Protein AF-A0A5B7BQI5-F1 (afdb_monomer_lite)

Foldseek 3Di:
DVVVVVVVVVVVVVVVVVVVVVVVVVVPPPPPPDDDDPDDPDPDDVPPLADDPDQFPAPVSQCVQCVNVDPVQFLDQDQQATWGWGQGPVRAIKIKGWGDPDPDDPVNVVVLVVCCVPLVPDDDPPDWHFPHWDDDPSITITITHDDPVGDPVVVD

InterPro domains:
  IPR000719 Protein kinase domain [PF00069] (74-155)
  IPR000719 Protein kinase domain [PS50011] (69-156)
  IPR011009 Protein kinase-like domain superfamily [SSF56112] (43-156)
  IPR051420 Ser/Thr Protein Kinases with Diverse Regulatory Roles [PTHR48005] (13-156)

Sequence (156 aa):
LGKTITIISAVVGGVSLVLIITIIYFMRQPVDIVAPLPDEPFPSPVSDIYFSPREGFTFHNLVAATDNFDDSFVIGKGACGTVYRAVIPTGHTVAVKKLASHGEGNNIDDSFHAEISTLGQIRHRNIVKLYGFCYHQGSNLLLYEYMGRGSLGQLL

Secondary structure (DSSP, 8-state):
-HHHHHHHHHHHHHHHHHHHHHHHHHHHS----S---------SSGGGSS----TT-SHHHHHHHTTTT-GGGEEEEETTEEEEEEE-TTS-EEEEEE----SS-THHHHHHHHHHHHHTT---TTS--EEEEEEETTEEEEEEE--TT--HHHH-

Organism: Davidia involucrata (NCBI:txid16924)

Radius of gyration: 22.74 Å; chains: 1; bounding box: 40×38×74 Å

Structure (mmCIF, N/CA/C/O backbone):
data_AF-A0A5B7BQI5-F1
#
_entry.id   AF-A0A5B7BQI5-F1
#
loop_
_atom_site.group_PDB
_atom_site.id
_atom_site.type_symbol
_atom_site.label_atom_id
_atom_site.label_alt_id
_atom_site.label_comp_id
_atom_site.label_asym_id
_atom_site.label_entity_id
_atom_site.label_seq_id
_atom_site.pdbx_PDB_ins_code
_atom_site.Cartn_x
_atom_site.Cartn_y
_atom_site.Cartn_z
_atom_site.occupancy
_atom_site.B_iso_or_equiv
_atom_site.auth_seq_id
_atom_site.auth_comp_id
_atom_site.auth_asym_id
_atom_site.auth_atom_id
_atom_site.pdbx_PDB_model_num
ATOM 1 N N . LEU A 1 1 ? 19.843 -6.434 -57.995 1.00 64.19 1 LEU A N 1
ATOM 2 C CA . LEU A 1 1 ? 18.792 -6.784 -57.013 1.00 64.19 1 LEU A CA 1
ATOM 3 C C . LEU A 1 1 ? 19.357 -7.210 -55.653 1.00 64.19 1 LEU A C 1
ATOM 5 O O . LEU A 1 1 ? 18.960 -6.633 -54.656 1.00 64.19 1 LEU A O 1
ATOM 9 N N . GLY A 1 2 ? 20.321 -8.140 -55.582 1.00 75.12 2 GLY A N 1
ATOM 10 C CA . GLY A 1 2 ? 20.916 -8.551 -54.293 1.00 75.12 2 GLY A CA 1
ATOM 11 C C . GLY A 1 2 ? 21.573 -7.406 -53.506 1.00 75.12 2 GLY A C 1
ATOM 12 O O . GLY A 1 2 ? 21.271 -7.210 -52.337 1.00 75.12 2 GLY A O 1
ATOM 13 N N . LYS A 1 3 ? 22.377 -6.565 -54.174 1.00 77.62 3 LYS A N 1
ATOM 14 C CA . LYS A 1 3 ? 23.071 -5.423 -53.541 1.00 77.62 3 LYS A CA 1
ATOM 15 C C . LYS A 1 3 ? 22.121 -4.389 -52.920 1.00 77.62 3 LYS A C 1
ATOM 17 O O . LYS A 1 3 ? 22.437 -3.831 -51.881 1.00 77.62 3 LYS A O 1
ATOM 22 N N . THR A 1 4 ? 20.960 -4.139 -53.528 1.00 78.06 4 THR A N 1
ATOM 23 C CA . THR A 1 4 ? 19.979 -3.169 -53.012 1.00 78.06 4 THR A CA 1
ATOM 24 C C . THR A 1 4 ? 19.246 -3.700 -51.783 1.00 78.06 4 THR A C 1
ATOM 26 O O . THR A 1 4 ? 19.014 -2.944 -50.849 1.00 78.06 4 THR A O 1
ATOM 29 N N . ILE A 1 5 ? 18.949 -5.004 -51.739 1.00 81.06 5 ILE A N 1
ATOM 30 C CA . ILE A 1 5 ? 18.291 -5.643 -50.588 1.00 81.06 5 ILE A CA 1
ATOM 31 C C . ILE A 1 5 ? 19.207 -5.608 -49.357 1.00 81.06 5 ILE A C 1
ATOM 33 O O . ILE A 1 5 ? 18.751 -5.242 -48.277 1.00 81.06 5 ILE A O 1
ATOM 37 N N . THR A 1 6 ? 20.504 -5.893 -49.525 1.00 78.88 6 THR A N 1
ATOM 38 C CA . THR A 1 6 ? 21.487 -5.839 -48.428 1.00 78.88 6 THR A CA 1
ATOM 39 C C . THR A 1 6 ? 21.648 -4.430 -47.849 1.00 78.88 6 THR A C 1
ATOM 41 O O . THR A 1 6 ? 21.782 -4.272 -46.637 1.00 78.88 6 THR A O 1
ATOM 44 N N . ILE A 1 7 ? 21.600 -3.394 -48.695 1.00 82.25 7 ILE A N 1
ATOM 45 C CA . ILE A 1 7 ? 21.681 -1.998 -48.239 1.00 82.25 7 ILE A CA 1
ATOM 46 C C . ILE A 1 7 ? 20.431 -1.634 -47.429 1.00 82.25 7 ILE A C 1
ATOM 48 O O . ILE A 1 7 ? 20.548 -1.071 -46.345 1.00 82.25 7 ILE A O 1
ATOM 52 N N . ILE A 1 8 ? 19.239 -2.007 -47.903 1.00 84.50 8 ILE A N 1
ATOM 53 C CA . ILE A 1 8 ? 17.981 -1.696 -47.209 1.00 84.50 8 ILE A CA 1
ATOM 54 C C . ILE A 1 8 ? 17.909 -2.417 -45.854 1.00 84.50 8 ILE A C 1
ATOM 56 O O . ILE A 1 8 ? 17.572 -1.785 -44.854 1.00 84.50 8 ILE A O 1
ATOM 60 N N . SER A 1 9 ? 18.280 -3.701 -45.779 1.00 81.50 9 SER A N 1
ATOM 61 C CA . SER A 1 9 ? 18.253 -4.448 -44.511 1.00 81.50 9 SER A CA 1
ATOM 62 C C . SER A 1 9 ? 19.234 -3.888 -43.479 1.00 81.50 9 SER A C 1
ATOM 64 O O . SER A 1 9 ? 18.903 -3.818 -42.296 1.00 81.50 9 SER A O 1
ATOM 66 N N . ALA A 1 10 ? 20.420 -3.453 -43.918 1.00 84.25 10 ALA A N 1
ATOM 67 C CA . ALA A 1 10 ? 21.410 -2.838 -43.038 1.00 84.25 10 ALA A CA 1
ATOM 68 C C . ALA A 1 10 ? 20.919 -1.490 -42.482 1.00 84.25 10 ALA A C 1
ATOM 70 O O . ALA A 1 10 ? 21.075 -1.222 -41.291 1.00 84.25 10 ALA A O 1
ATOM 71 N N . VAL A 1 11 ? 20.266 -0.670 -43.314 1.00 90.12 11 VAL A N 1
ATOM 72 C CA . VAL A 1 11 ? 19.718 0.631 -42.898 1.00 90.12 11 VAL A CA 1
ATOM 73 C C . VAL A 1 11 ? 18.547 0.457 -41.928 1.00 90.12 11 VAL A C 1
ATOM 75 O O . VAL A 1 11 ? 18.534 1.087 -40.874 1.00 90.12 11 VAL A O 1
ATOM 78 N N . VAL A 1 12 ? 17.592 -0.431 -42.228 1.00 91.50 12 VAL A N 1
ATOM 79 C CA . VAL A 1 12 ? 16.424 -0.674 -41.358 1.00 91.50 12 VAL A CA 1
ATOM 80 C C . VAL A 1 12 ? 16.844 -1.257 -40.006 1.00 91.50 12 VAL A C 1
ATOM 82 O O . VAL A 1 12 ? 16.342 -0.827 -38.963 1.00 91.50 12 VAL A O 1
ATOM 85 N N . GLY A 1 13 ? 17.799 -2.193 -40.014 1.00 85.31 13 GLY A N 1
ATOM 86 C CA . GLY A 1 13 ? 18.368 -2.758 -38.792 1.00 85.31 13 GLY A CA 1
ATOM 87 C C . GLY A 1 13 ? 19.064 -1.694 -37.945 1.00 85.31 13 GLY A C 1
ATOM 88 O O . GLY A 1 13 ? 18.799 -1.598 -36.749 1.00 85.31 13 GLY A O 1
ATOM 89 N N . GLY A 1 14 ? 19.880 -0.842 -38.573 1.00 88.38 14 GLY A N 1
ATOM 90 C CA . GLY A 1 14 ? 20.564 0.261 -37.898 1.00 88.38 14 GLY A CA 1
ATOM 91 C C . GLY A 1 14 ? 19.600 1.262 -37.260 1.00 88.38 14 GLY A C 1
ATOM 92 O O . GLY A 1 14 ? 19.744 1.574 -36.082 1.00 88.38 14 GLY A O 1
ATOM 93 N N . VAL A 1 15 ? 18.578 1.714 -37.994 1.00 93.00 15 VAL A N 1
ATOM 94 C CA . VAL A 1 15 ? 17.575 2.662 -37.471 1.00 93.00 15 VAL A CA 1
ATOM 95 C C . VAL A 1 15 ? 16.809 2.065 -36.286 1.00 93.00 15 VAL A C 1
ATOM 97 O O . VAL A 1 15 ? 16.633 2.737 -35.272 1.00 93.00 15 VAL A O 1
ATOM 100 N N . SER A 1 16 ? 16.410 0.794 -36.372 1.00 92.06 16 SER A N 1
ATOM 101 C CA . SER A 1 16 ? 15.709 0.108 -35.276 1.00 92.06 16 SER A CA 1
ATOM 102 C C . SER A 1 16 ? 16.587 -0.011 -34.030 1.00 92.06 16 SER A C 1
ATOM 104 O O . SER A 1 16 ? 16.126 0.229 -32.917 1.00 92.06 16 SER A O 1
ATOM 106 N N . LEU A 1 17 ? 17.869 -0.334 -34.210 1.00 91.81 17 LEU A N 1
ATOM 107 C CA . LEU A 1 17 ? 18.819 -0.500 -33.113 1.00 91.81 17 LEU A CA 1
ATOM 108 C C . LEU A 1 17 ? 19.135 0.846 -32.443 1.00 91.81 17 LEU A C 1
ATOM 110 O O . LEU A 1 17 ? 19.172 0.916 -31.217 1.00 91.81 17 LEU A O 1
ATOM 114 N N . VAL A 1 18 ? 19.258 1.927 -33.220 1.00 93.69 18 VAL A N 1
ATOM 115 C CA . VAL A 1 18 ? 19.403 3.291 -32.687 1.00 93.69 18 VAL A CA 1
ATOM 116 C C . VAL A 1 18 ? 18.163 3.699 -31.897 1.00 93.69 18 VAL A C 1
ATOM 118 O O . VAL A 1 18 ? 18.312 4.143 -30.766 1.00 93.69 18 VAL A O 1
ATOM 121 N N . LEU A 1 19 ? 16.952 3.482 -32.422 1.00 91.94 19 LEU A N 1
ATOM 122 C CA . LEU A 1 19 ? 15.712 3.789 -31.698 1.00 91.94 19 LEU A CA 1
ATOM 123 C C . LEU A 1 19 ? 15.607 3.012 -30.381 1.00 91.94 19 LEU A C 1
ATOM 125 O O . LEU A 1 19 ? 15.263 3.598 -29.358 1.00 91.94 19 LEU A O 1
ATOM 129 N N . ILE A 1 20 ? 15.948 1.720 -30.380 1.00 91.81 20 ILE A N 1
ATOM 130 C CA . ILE A 1 20 ? 15.959 0.897 -29.163 1.00 91.81 20 ILE A CA 1
ATOM 131 C C . ILE A 1 20 ? 16.994 1.425 -28.163 1.00 91.81 20 ILE A C 1
ATOM 133 O O . ILE A 1 20 ? 16.668 1.567 -26.988 1.00 91.81 20 ILE A O 1
ATOM 137 N N . ILE A 1 21 ? 18.211 1.767 -28.605 1.00 92.69 21 ILE A N 1
ATOM 138 C CA . ILE A 1 21 ? 19.237 2.363 -27.733 1.00 92.69 21 ILE A CA 1
ATOM 139 C C . ILE A 1 21 ? 18.760 3.706 -27.178 1.00 92.69 21 ILE A C 1
ATOM 141 O O . ILE A 1 21 ? 18.925 3.946 -25.988 1.00 92.69 21 ILE A O 1
ATOM 145 N N . THR A 1 22 ? 18.144 4.563 -27.994 1.00 90.88 22 THR A N 1
ATOM 146 C CA . THR A 1 22 ? 17.599 5.851 -27.551 1.00 90.88 22 THR A CA 1
ATOM 147 C C . THR A 1 22 ? 16.483 5.655 -26.529 1.00 90.88 22 THR A C 1
ATOM 149 O O . THR A 1 22 ? 16.501 6.317 -25.499 1.00 90.88 22 THR A O 1
ATOM 152 N N . ILE A 1 23 ? 15.560 4.715 -26.746 1.00 88.25 23 ILE A N 1
ATOM 153 C CA . ILE A 1 23 ? 14.494 4.398 -25.785 1.00 88.25 23 ILE A CA 1
ATOM 154 C C . ILE A 1 23 ? 15.087 3.840 -24.489 1.00 88.25 23 ILE A C 1
ATOM 156 O O . ILE A 1 23 ? 14.730 4.314 -23.419 1.00 88.25 23 ILE A O 1
ATOM 160 N N . ILE A 1 24 ? 16.026 2.891 -24.557 1.00 88.19 24 ILE A N 1
ATOM 161 C CA . ILE A 1 24 ? 16.706 2.356 -23.367 1.00 88.19 24 ILE A CA 1
ATOM 162 C C . ILE A 1 24 ? 17.463 3.467 -22.641 1.00 88.19 24 ILE A C 1
ATOM 164 O O . ILE A 1 24 ? 17.440 3.506 -21.418 1.00 88.19 24 ILE A O 1
ATOM 168 N N . TYR A 1 25 ? 18.108 4.377 -23.368 1.00 89.81 25 TYR A N 1
ATOM 169 C CA . TYR A 1 25 ? 18.793 5.526 -22.793 1.00 89.81 25 TYR A CA 1
ATOM 170 C C . TYR A 1 25 ? 17.811 6.473 -22.097 1.00 89.81 25 TYR A C 1
ATOM 172 O O . TYR A 1 25 ? 18.047 6.804 -20.948 1.00 89.81 25 TYR A O 1
ATOM 180 N N . PHE A 1 26 ? 16.679 6.822 -22.716 1.00 79.44 26 PHE A N 1
ATOM 181 C CA . PHE A 1 26 ? 15.626 7.640 -22.094 1.00 79.44 26 PHE A CA 1
ATOM 182 C C . PHE A 1 26 ? 14.931 6.942 -20.920 1.00 79.44 26 PHE A C 1
ATOM 184 O O . PHE A 1 26 ? 14.528 7.600 -19.972 1.00 79.44 26 PHE A O 1
ATOM 191 N N . MET A 1 27 ? 14.793 5.616 -20.962 1.00 74.19 27 MET A N 1
ATOM 192 C CA . MET A 1 27 ? 14.254 4.827 -19.850 1.00 74.19 27 MET A CA 1
ATOM 193 C C . MET A 1 27 ? 15.274 4.639 -18.719 1.00 74.19 27 MET A C 1
ATOM 195 O O . MET A 1 27 ? 14.881 4.387 -17.584 1.00 74.19 27 MET A O 1
ATOM 199 N N . ARG A 1 28 ? 16.577 4.722 -19.023 1.00 65.88 28 ARG A N 1
ATOM 200 C CA . ARG A 1 28 ? 17.679 4.681 -18.047 1.00 65.88 28 ARG A CA 1
ATOM 201 C C . ARG A 1 28 ? 18.114 6.056 -17.573 1.00 65.88 28 ARG A C 1
ATOM 203 O O . ARG A 1 28 ? 18.819 6.128 -16.574 1.00 65.88 28 ARG A O 1
ATOM 210 N N . GLN A 1 29 ? 17.723 7.117 -18.267 1.00 56.06 29 GLN A N 1
ATOM 211 C CA . GLN A 1 29 ? 17.747 8.453 -17.719 1.00 56.06 29 GLN A CA 1
ATOM 212 C C . GLN A 1 29 ? 16.630 8.488 -16.678 1.00 56.06 29 GLN A C 1
ATOM 214 O O . GLN A 1 29 ? 15.456 8.457 -17.057 1.00 56.06 29 GLN A O 1
ATOM 219 N N . PRO A 1 30 ? 16.946 8.521 -15.370 1.00 42.41 30 PRO A N 1
ATOM 220 C CA . PRO A 1 30 ? 15.975 9.072 -14.448 1.00 42.41 30 PRO A CA 1
ATOM 221 C C . PRO A 1 30 ? 15.628 10.438 -15.036 1.00 42.41 30 PRO A C 1
ATOM 223 O O . PRO A 1 30 ? 16.522 11.212 -15.373 1.00 42.41 30 PRO A O 1
ATOM 226 N N . VAL A 1 31 ? 14.346 10.702 -15.282 1.00 42.91 31 VAL A N 1
ATOM 227 C CA . VAL A 1 31 ? 13.922 12.079 -15.518 1.00 42.91 31 VAL A CA 1
ATOM 228 C C . VAL A 1 31 ? 14.490 12.853 -14.338 1.00 42.91 31 VAL A C 1
ATOM 230 O O . VAL A 1 31 ? 14.114 12.562 -13.203 1.00 42.91 31 VAL A O 1
ATOM 233 N N . ASP A 1 32 ? 15.447 13.744 -14.604 1.00 40.00 32 ASP A N 1
ATOM 234 C CA . ASP A 1 32 ? 16.069 14.599 -13.602 1.00 40.00 32 ASP A CA 1
ATOM 235 C C . ASP A 1 32 ? 14.988 15.529 -13.046 1.00 40.00 32 ASP A C 1
ATOM 237 O O . ASP A 1 32 ? 14.839 16.685 -13.445 1.00 40.00 32 ASP A O 1
ATOM 241 N N . ILE A 1 33 ? 14.189 15.019 -12.115 1.00 49.56 33 ILE A N 1
ATOM 242 C CA . ILE A 1 33 ? 13.461 15.852 -11.177 1.00 49.56 33 ILE A CA 1
ATOM 243 C C . ILE A 1 33 ? 14.472 16.182 -10.085 1.00 49.56 33 ILE A C 1
ATOM 245 O O . ILE A 1 33 ? 14.527 15.539 -9.045 1.00 49.56 33 ILE A O 1
ATOM 249 N N . VAL A 1 34 ? 15.238 17.234 -10.392 1.00 36.22 34 VAL A N 1
ATOM 250 C CA . VAL A 1 34 ? 16.038 18.064 -9.485 1.00 36.22 34 VAL A CA 1
ATOM 251 C C . VAL A 1 34 ? 17.317 17.403 -8.947 1.00 36.22 34 VAL A C 1
ATOM 253 O O . VAL A 1 34 ? 17.315 16.318 -8.382 1.00 36.22 34 VAL A O 1
ATOM 256 N N . ALA A 1 35 ? 18.432 18.115 -9.133 1.00 36.91 35 ALA A N 1
ATOM 257 C CA . ALA A 1 35 ? 19.766 17.764 -8.655 1.00 36.91 35 ALA A CA 1
ATOM 258 C C . ALA A 1 35 ? 19.799 17.400 -7.151 1.00 36.91 35 ALA A C 1
ATOM 260 O O . ALA A 1 35 ? 19.010 17.957 -6.382 1.00 36.91 35 ALA A O 1
ATOM 261 N N . PRO A 1 36 ? 20.750 16.556 -6.698 1.00 31.19 36 PRO A N 1
ATOM 262 C CA . PRO A 1 36 ? 20.986 16.339 -5.276 1.00 31.19 36 PRO A CA 1
ATOM 263 C C . PRO A 1 36 ? 21.486 17.650 -4.660 1.00 31.19 36 PRO A C 1
ATOM 265 O O . PRO A 1 36 ? 22.590 18.108 -4.961 1.00 31.19 36 PRO A O 1
ATOM 268 N N . LEU A 1 37 ? 20.657 18.288 -3.836 1.00 36.28 37 LEU A N 1
ATOM 269 C CA . LEU A 1 37 ? 21.115 19.355 -2.953 1.00 36.28 37 LEU A CA 1
ATOM 270 C C . LEU A 1 37 ? 21.941 18.725 -1.816 1.00 36.28 37 LEU A C 1
ATOM 272 O O . LEU A 1 37 ? 21.620 17.614 -1.393 1.00 36.28 37 LEU A O 1
ATOM 276 N N . PRO A 1 38 ? 23.016 19.394 -1.359 1.00 39.66 38 PRO A N 1
ATOM 277 C CA . PRO A 1 38 ? 23.901 18.864 -0.329 1.00 39.66 38 PRO A CA 1
ATOM 278 C C . PRO A 1 38 ? 23.139 18.649 0.982 1.00 39.66 38 PRO A C 1
ATOM 280 O O . PRO A 1 38 ? 22.168 19.358 1.243 1.00 39.66 38 PRO A O 1
ATOM 283 N N . ASP A 1 39 ? 23.600 17.671 1.768 1.00 36.75 39 ASP A N 1
ATOM 284 C CA . ASP A 1 39 ? 23.082 17.277 3.083 1.00 36.75 39 ASP A CA 1
ATOM 285 C C . ASP A 1 39 ? 22.947 18.477 4.036 1.00 36.75 39 ASP A C 1
ATOM 287 O O . ASP A 1 39 ? 23.823 18.765 4.851 1.00 36.75 39 ASP A O 1
ATOM 291 N N . GLU A 1 40 ? 21.826 19.180 3.947 1.00 29.30 40 GLU A N 1
ATOM 292 C CA . GLU A 1 40 ? 21.365 20.115 4.961 1.00 29.30 40 GLU A CA 1
ATOM 293 C C . GLU A 1 40 ? 20.435 19.338 5.902 1.00 29.30 40 GLU A C 1
ATOM 295 O O . GLU A 1 40 ? 19.481 18.708 5.428 1.00 29.30 40 GLU A O 1
ATOM 300 N N . PRO A 1 41 ? 20.669 19.342 7.228 1.00 38.53 41 PRO A N 1
ATOM 301 C CA . PRO A 1 41 ? 19.745 18.737 8.177 1.00 38.53 41 PRO A CA 1
ATOM 302 C C . PRO A 1 41 ? 18.424 19.500 8.082 1.00 38.53 41 PRO A C 1
ATOM 304 O O . PRO A 1 41 ? 18.314 20.597 8.621 1.00 38.53 41 PRO A O 1
ATOM 307 N N . PHE A 1 42 ? 17.465 18.935 7.339 1.00 34.19 42 PHE A N 1
ATOM 308 C CA . PHE A 1 42 ? 16.216 19.566 6.911 1.00 34.19 42 PHE A CA 1
ATOM 309 C C . PHE A 1 42 ? 15.658 20.574 7.933 1.00 34.19 42 PHE A C 1
ATOM 311 O O . PHE A 1 42 ? 15.024 20.169 8.913 1.00 34.19 42 PHE A O 1
ATOM 318 N N . PRO A 1 43 ? 15.794 21.890 7.689 1.00 32.31 43 PRO A N 1
ATOM 319 C CA . PRO A 1 43 ? 14.912 22.874 8.282 1.00 32.31 43 PRO A CA 1
ATOM 320 C C . PRO A 1 43 ? 13.591 22.794 7.500 1.00 32.31 43 PRO A C 1
ATOM 322 O O . PRO A 1 43 ? 13.539 23.024 6.294 1.00 32.31 43 PRO A O 1
ATOM 325 N N . SER A 1 44 ? 12.531 22.389 8.196 1.00 47.31 44 SER A N 1
ATOM 326 C CA . SER A 1 44 ? 11.138 22.217 7.747 1.00 47.31 44 SER A CA 1
ATOM 327 C C . SER A 1 44 ? 10.645 23.257 6.722 1.00 47.31 44 SER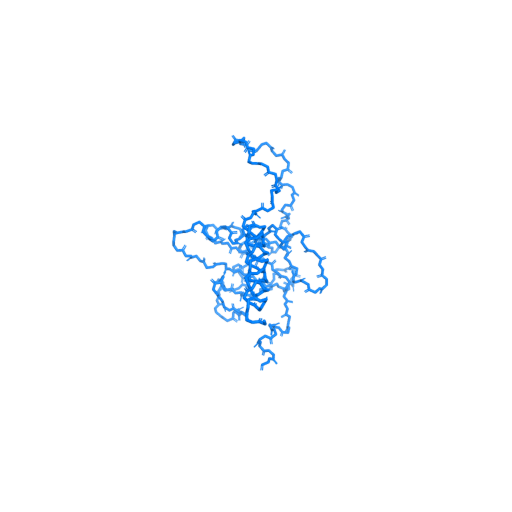 A C 1
ATOM 329 O O . SER A 1 44 ? 10.782 24.458 6.971 1.00 47.31 44 SER A O 1
ATOM 331 N N . PRO A 1 45 ? 9.996 22.813 5.622 1.00 38.78 45 PRO A N 1
ATOM 332 C CA . PRO A 1 45 ? 8.523 22.763 5.598 1.00 38.78 45 PRO A CA 1
ATOM 333 C C . PRO A 1 45 ? 7.929 21.501 4.926 1.00 38.78 45 PRO A C 1
ATOM 335 O O . PRO A 1 45 ? 6.764 21.486 4.539 1.00 38.78 45 PRO A O 1
ATOM 338 N N . VAL A 1 46 ? 8.698 20.413 4.788 1.00 37.22 46 VAL A N 1
ATOM 339 C CA . VAL A 1 46 ? 8.201 19.128 4.231 1.00 37.22 46 VAL A CA 1
ATOM 340 C C . VAL A 1 46 ? 7.503 18.256 5.295 1.00 37.22 46 VAL A C 1
ATOM 342 O O . VAL A 1 46 ? 6.967 17.193 4.994 1.00 37.22 46 VAL A O 1
ATOM 345 N N . SER A 1 47 ? 7.432 18.728 6.541 1.00 34.84 47 SER A N 1
ATOM 346 C CA . SER A 1 47 ? 6.752 18.031 7.641 1.00 34.84 47 SER A CA 1
ATOM 347 C C . SER A 1 47 ? 5.218 18.083 7.564 1.00 34.84 47 SER A C 1
ATOM 349 O O . SER A 1 47 ? 4.563 17.297 8.241 1.00 34.84 47 SER A O 1
ATOM 351 N N . ASP A 1 48 ? 4.634 18.943 6.720 1.00 34.50 48 ASP A N 1
ATOM 352 C CA . ASP A 1 48 ? 3.190 19.237 6.767 1.00 34.50 48 ASP A CA 1
ATOM 353 C C . ASP A 1 48 ? 2.336 18.538 5.691 1.00 34.50 48 ASP A C 1
ATOM 355 O O . ASP A 1 48 ? 1.114 18.698 5.679 1.00 34.50 48 ASP A O 1
ATOM 359 N N . ILE A 1 49 ? 2.922 17.735 4.791 1.00 39.62 49 ILE A N 1
ATOM 360 C CA . ILE A 1 49 ? 2.151 17.080 3.708 1.00 39.62 49 ILE A CA 1
ATOM 361 C C . ILE A 1 49 ? 1.777 15.621 4.020 1.00 39.62 49 ILE A C 1
ATOM 363 O O . ILE A 1 49 ? 0.798 15.107 3.470 1.00 39.62 49 ILE A O 1
ATOM 367 N N . TYR A 1 50 ? 2.456 14.944 4.947 1.00 46.19 50 TYR A N 1
ATOM 368 C CA . TYR A 1 50 ? 2.156 13.538 5.231 1.00 46.19 50 TYR A CA 1
ATOM 369 C C . TYR A 1 50 ? 1.167 13.359 6.372 1.00 46.19 50 TYR A C 1
ATOM 371 O O . TYR A 1 50 ? 1.528 13.020 7.489 1.00 46.19 50 TYR A O 1
ATOM 379 N N . PHE A 1 51 ? -0.098 13.610 6.013 1.00 44.38 51 PHE A N 1
ATOM 380 C CA . PHE A 1 51 ? -1.326 13.167 6.673 1.00 44.38 51 PHE A CA 1
ATOM 381 C C . PHE A 1 51 ? -1.225 13.075 8.200 1.00 44.38 51 PHE A C 1
ATOM 383 O O . PHE A 1 51 ? -0.825 12.054 8.756 1.00 44.38 51 PHE A O 1
ATOM 390 N N . SER A 1 52 ? -1.742 14.111 8.873 1.00 44.62 52 SER A N 1
ATOM 391 C CA . SER A 1 52 ? -2.314 13.960 10.215 1.00 44.62 52 SER A CA 1
ATOM 392 C C . SER A 1 52 ? -2.998 12.592 10.310 1.00 44.62 52 SER A C 1
ATOM 394 O O . SER A 1 52 ? -3.793 12.278 9.411 1.00 44.62 52 SER A O 1
ATOM 396 N N . PRO A 1 53 ? -2.700 11.768 11.330 1.00 52.78 53 PRO A N 1
ATOM 397 C CA . PRO A 1 53 ? -3.377 10.499 11.500 1.00 52.78 53 PRO A CA 1
ATOM 398 C C . PRO A 1 53 ? -4.862 10.824 11.614 1.00 52.78 53 PRO A C 1
ATOM 400 O O . PRO A 1 53 ? -5.321 11.320 12.640 1.00 52.78 53 PRO A O 1
ATOM 403 N N . ARG A 1 54 ? -5.631 10.595 10.541 1.00 57.12 54 ARG A N 1
ATOM 404 C CA . ARG A 1 54 ? -7.084 10.548 10.689 1.00 57.12 54 ARG A CA 1
ATOM 405 C C . ARG A 1 54 ? -7.329 9.487 11.753 1.00 57.12 54 ARG A C 1
ATOM 407 O O . ARG A 1 54 ? -6.642 8.458 11.749 1.00 57.12 54 ARG A O 1
ATOM 414 N N . GLU A 1 55 ? -8.236 9.770 12.680 1.00 64.44 55 GLU A N 1
ATOM 415 C CA . GLU A 1 55 ? -8.554 8.862 13.778 1.00 64.44 55 GLU A CA 1
ATOM 416 C C . GLU A 1 55 ? -8.649 7.422 13.252 1.00 64.44 55 GLU A C 1
ATOM 418 O O . GLU A 1 55 ? -9.408 7.132 12.328 1.00 64.44 55 GLU A O 1
ATOM 423 N N . GLY A 1 56 ? -7.803 6.533 13.779 1.00 69.25 56 GLY A N 1
ATOM 424 C CA . GLY A 1 56 ? -7.807 5.121 13.396 1.00 69.25 56 GLY A CA 1
ATOM 425 C C . GLY A 1 56 ? -6.609 4.593 12.599 1.00 69.25 56 GLY A C 1
ATOM 426 O O . GLY A 1 56 ? -6.466 3.378 12.546 1.00 69.25 56 GLY A O 1
ATOM 427 N N . PHE A 1 57 ? -5.717 5.426 12.048 1.00 80.25 57 PHE A N 1
ATOM 428 C CA . PHE A 1 57 ? -4.595 4.947 11.204 1.00 80.25 57 PHE A CA 1
ATOM 429 C C . PHE A 1 57 ? -3.238 4.768 11.907 1.00 80.25 57 PHE A C 1
ATOM 431 O O . PHE A 1 57 ? -2.202 4.668 11.254 1.00 80.25 57 PHE A O 1
ATOM 438 N N . THR A 1 58 ? -3.214 4.721 13.237 1.00 86.00 58 THR A N 1
ATOM 439 C CA . THR A 1 58 ? -1.980 4.440 13.984 1.00 86.00 58 THR A CA 1
ATOM 440 C C . THR A 1 58 ? -1.581 2.972 13.847 1.00 86.00 58 THR A C 1
ATOM 442 O O . THR A 1 58 ? -2.443 2.104 13.722 1.00 86.00 58 THR A O 1
ATOM 445 N N . PHE A 1 59 ? -0.281 2.671 13.943 1.00 87.31 59 PHE A N 1
ATOM 446 C CA . PHE A 1 59 ? 0.224 1.291 13.912 1.00 87.31 59 PHE A CA 1
ATOM 447 C C . PHE A 1 59 ? -0.532 0.371 14.880 1.00 87.31 59 PHE A C 1
ATOM 449 O O . PHE A 1 59 ? -0.969 -0.707 14.495 1.00 87.31 59 PHE A O 1
ATOM 456 N N . HIS A 1 60 ? -0.754 0.835 16.113 1.00 88.31 60 HIS A N 1
ATOM 457 C CA . HIS A 1 60 ? -1.485 0.089 17.135 1.00 88.31 60 HIS A CA 1
ATOM 458 C C . HIS A 1 60 ? -2.920 -0.251 16.705 1.00 88.31 60 HIS A C 1
ATOM 460 O O . HIS A 1 60 ? -3.358 -1.385 16.872 1.00 88.31 60 HIS A O 1
ATOM 466 N N . ASN A 1 61 ? -3.628 0.698 16.086 1.00 89.06 61 ASN A N 1
ATOM 467 C CA . ASN A 1 61 ? -4.974 0.454 15.573 1.00 89.06 61 ASN A CA 1
ATOM 468 C C . ASN A 1 61 ? -4.966 -0.530 14.400 1.00 89.06 61 ASN A C 1
ATOM 470 O O . ASN A 1 61 ? -5.870 -1.351 14.307 1.00 89.06 61 ASN A O 1
ATOM 474 N N . LEU A 1 62 ? -3.957 -0.481 13.524 1.00 90.88 62 LEU A N 1
ATOM 475 C CA . LEU A 1 62 ? -3.830 -1.425 12.407 1.00 90.88 62 LEU A CA 1
ATOM 476 C C . LEU A 1 62 ? -3.524 -2.842 12.896 1.00 90.88 62 LEU A C 1
ATOM 478 O O . LEU A 1 62 ? -4.116 -3.796 12.400 1.00 90.88 62 LEU A O 1
ATOM 482 N N . VAL A 1 63 ? -2.649 -2.973 13.893 1.00 91.25 63 VAL A N 1
ATOM 483 C CA . VAL A 1 63 ? -2.360 -4.242 14.574 1.00 91.25 63 VAL A CA 1
ATOM 484 C C . VAL A 1 63 ? -3.633 -4.802 15.200 1.00 91.25 63 VAL A C 1
ATOM 486 O O . VAL A 1 63 ? -3.988 -5.942 14.925 1.00 91.25 63 VAL A O 1
ATOM 489 N N . ALA A 1 64 ? -4.368 -3.999 15.973 1.00 93.06 64 ALA A N 1
ATOM 490 C CA . ALA A 1 64 ? -5.620 -4.436 16.587 1.00 93.06 64 ALA A CA 1
ATOM 491 C C . ALA A 1 64 ? -6.687 -4.808 15.539 1.00 93.06 64 ALA A C 1
ATOM 493 O O . ALA A 1 64 ? -7.359 -5.826 15.669 1.00 93.06 64 ALA A O 1
ATOM 494 N N . ALA A 1 65 ? -6.818 -4.019 14.469 1.00 93.69 65 ALA A N 1
ATOM 495 C CA . ALA A 1 65 ? -7.808 -4.233 13.412 1.00 93.69 65 ALA A CA 1
ATOM 496 C C . ALA A 1 65 ? -7.511 -5.433 12.497 1.00 93.69 65 ALA A C 1
ATOM 498 O O . ALA A 1 65 ? -8.379 -5.820 11.714 1.00 93.69 65 ALA A O 1
ATOM 499 N N . THR A 1 66 ? -6.296 -5.982 12.561 1.00 94.12 66 THR A N 1
ATOM 500 C CA . THR A 1 66 ? -5.855 -7.154 11.786 1.00 94.12 66 THR A CA 1
ATOM 501 C C . THR A 1 66 ? -5.523 -8.350 12.676 1.00 94.12 66 THR A C 1
ATOM 503 O O . THR A 1 66 ? -4.890 -9.287 12.201 1.00 94.12 66 THR A O 1
ATOM 506 N N . ASP A 1 67 ? -5.892 -8.292 13.959 1.00 95.12 67 ASP A N 1
ATOM 507 C CA . ASP A 1 67 ? -5.534 -9.285 14.977 1.00 95.12 67 ASP A CA 1
ATOM 508 C C . ASP A 1 67 ? -4.048 -9.672 14.930 1.00 95.12 67 ASP A C 1
ATOM 510 O O . ASP A 1 67 ? -3.659 -10.820 14.745 1.00 95.12 67 ASP A O 1
ATOM 514 N N . ASN A 1 68 ? -3.188 -8.658 15.028 1.00 93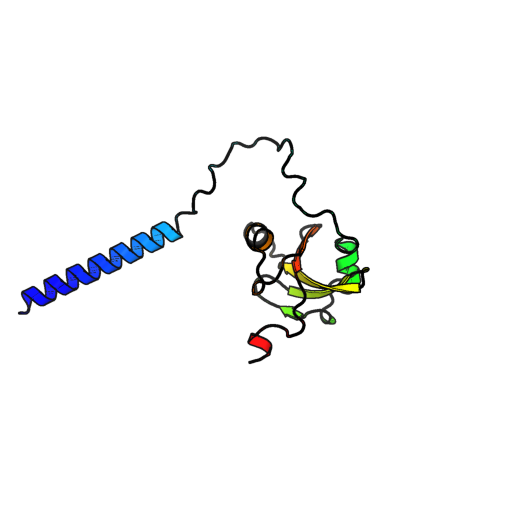.94 68 ASN A N 1
ATOM 515 C CA . ASN A 1 68 ? -1.739 -8.812 14.956 1.00 93.94 68 ASN A CA 1
ATOM 516 C C . ASN A 1 68 ? -1.232 -9.342 13.599 1.00 93.94 68 ASN A C 1
ATOM 518 O O . ASN A 1 68 ? -0.240 -10.069 13.534 1.00 93.94 68 ASN A O 1
ATOM 522 N N . PHE A 1 69 ? -1.876 -8.905 12.509 1.00 94.00 69 PHE A N 1
ATOM 523 C CA . PHE A 1 69 ? -1.622 -9.356 11.137 1.00 94.00 69 PHE A CA 1
ATOM 524 C C . PHE A 1 69 ? -1.852 -10.863 10.939 1.00 94.00 69 PHE A C 1
ATOM 526 O O . PHE A 1 69 ? -1.066 -11.522 10.250 1.00 94.00 69 PHE A O 1
ATOM 533 N N . ASP A 1 70 ? -2.928 -11.390 11.527 1.00 96.19 70 ASP A N 1
ATOM 534 C CA . ASP A 1 70 ? -3.330 -12.788 11.388 1.00 96.19 70 ASP A CA 1
ATOM 535 C C . ASP A 1 70 ? -3.698 -13.143 9.936 1.00 96.19 70 ASP A C 1
ATOM 537 O O . ASP A 1 70 ? -4.213 -12.327 9.158 1.00 96.19 70 ASP A O 1
ATOM 541 N N . ASP A 1 71 ? -3.435 -14.394 9.561 1.00 96.19 71 ASP A N 1
ATOM 542 C CA . ASP A 1 71 ? -3.643 -14.883 8.199 1.00 96.19 71 ASP A CA 1
ATOM 543 C C . ASP A 1 71 ? -5.128 -14.890 7.780 1.00 96.19 71 ASP A C 1
ATOM 545 O O . ASP A 1 71 ? -5.420 -14.804 6.584 1.00 96.19 71 ASP A O 1
ATOM 549 N N . SER A 1 72 ? -6.075 -14.907 8.725 1.00 97.00 72 SER A N 1
ATOM 550 C CA . SER A 1 72 ? -7.518 -14.803 8.445 1.00 97.00 72 SER A CA 1
ATOM 551 C C . SER A 1 72 ? -7.941 -13.452 7.856 1.00 97.00 72 SER A C 1
ATOM 553 O O . SER A 1 72 ? -8.972 -13.366 7.184 1.00 97.00 72 SER A O 1
ATOM 555 N N . PHE A 1 73 ? -7.136 -12.402 8.047 1.00 96.56 73 PHE A N 1
ATOM 556 C CA . PHE A 1 73 ? -7.387 -11.071 7.492 1.00 96.56 73 PHE A CA 1
ATOM 557 C C . PHE A 1 73 ? -6.716 -10.858 6.132 1.00 96.56 73 PHE A C 1
ATOM 559 O O . PHE A 1 73 ? -6.888 -9.799 5.522 1.00 96.56 73 PHE A O 1
ATOM 566 N N . VAL A 1 74 ? -5.955 -11.830 5.627 1.00 95.94 74 VAL A N 1
ATOM 567 C CA . VAL A 1 74 ? -5.240 -11.701 4.356 1.00 95.94 74 VAL A CA 1
ATOM 568 C C . VAL A 1 74 ? -6.215 -11.673 3.183 1.00 95.94 74 VAL A C 1
ATOM 570 O O . VAL A 1 74 ? -7.038 -12.565 3.000 1.00 95.94 74 VAL A O 1
ATOM 573 N N . ILE A 1 75 ? -6.050 -10.670 2.323 1.00 94.50 75 ILE A N 1
ATOM 574 C CA . ILE A 1 75 ? -6.772 -10.537 1.049 1.00 94.50 75 ILE A CA 1
ATOM 575 C C . ILE A 1 75 ? -5.852 -10.650 -0.173 1.00 94.50 75 ILE A C 1
ATOM 577 O O . ILE A 1 75 ? -6.333 -10.761 -1.301 1.00 94.50 75 ILE A O 1
ATOM 581 N N . GLY A 1 76 ? -4.532 -10.660 0.034 1.00 92.44 76 GLY A N 1
ATOM 582 C CA . GLY A 1 76 ? -3.553 -10.929 -1.016 1.00 92.44 76 GLY A CA 1
ATOM 583 C C . GLY A 1 76 ? -2.142 -11.141 -0.470 1.00 92.44 76 GLY A C 1
ATOM 584 O O . GLY A 1 76 ? -1.744 -10.502 0.500 1.00 92.44 76 GLY A O 1
ATOM 585 N N . LYS A 1 77 ? -1.371 -12.022 -1.110 1.00 92.69 77 LYS A N 1
ATOM 586 C CA . LYS A 1 77 ? 0.061 -12.248 -0.847 1.00 92.69 77 LYS A CA 1
ATOM 587 C C . LYS A 1 77 ? 0.818 -12.125 -2.169 1.00 92.69 77 LYS A C 1
ATOM 589 O O . LYS A 1 77 ? 0.360 -12.642 -3.186 1.00 92.69 77 LYS A O 1
ATOM 594 N N . GLY A 1 78 ? 1.956 -11.440 -2.165 1.00 85.81 78 GLY A N 1
ATOM 595 C CA . GLY A 1 78 ? 2.800 -11.278 -3.347 1.00 85.81 78 GLY A CA 1
ATOM 596 C C . GLY A 1 78 ? 4.252 -10.980 -2.985 1.00 85.81 78 GLY A C 1
ATOM 597 O O . GLY A 1 78 ? 4.604 -10.871 -1.814 1.00 85.81 78 GLY A O 1
ATOM 598 N N . ALA A 1 79 ? 5.102 -10.817 -4.001 1.00 82.88 79 ALA A N 1
ATOM 599 C CA . ALA A 1 79 ? 6.531 -10.550 -3.808 1.00 82.88 79 ALA A CA 1
ATOM 600 C C . ALA A 1 79 ? 6.799 -9.256 -3.017 1.00 82.88 79 ALA A C 1
ATOM 602 O O . ALA A 1 79 ? 7.748 -9.176 -2.248 1.00 82.88 79 ALA A O 1
ATOM 603 N N . CYS A 1 80 ? 5.927 -8.257 -3.168 1.00 82.44 80 CYS A N 1
ATOM 604 C CA . CYS A 1 80 ? 6.029 -6.978 -2.468 1.00 82.44 80 CYS A CA 1
ATOM 605 C C . CYS A 1 80 ? 5.458 -7.013 -1.038 1.00 82.44 80 CYS A C 1
ATOM 607 O O . CYS A 1 80 ? 5.386 -5.966 -0.403 1.00 82.44 80 CYS A O 1
ATOM 609 N N . GLY A 1 81 ? 5.005 -8.169 -0.539 1.00 90.12 81 GLY A N 1
ATOM 610 C CA . GLY A 1 81 ? 4.455 -8.327 0.807 1.00 90.12 81 GLY A CA 1
ATOM 611 C C . GLY A 1 81 ? 3.013 -8.835 0.848 1.00 90.12 81 GLY A C 1
ATOM 612 O O . GLY A 1 81 ? 2.487 -9.391 -0.121 1.00 90.12 81 GLY A O 1
ATOM 613 N N . THR A 1 82 ? 2.376 -8.640 2.000 1.00 93.75 82 THR A N 1
ATOM 614 C CA . THR A 1 82 ? 1.046 -9.179 2.311 1.00 93.75 82 THR A CA 1
ATOM 615 C C . THR A 1 82 ? 0.049 -8.048 2.507 1.00 93.75 82 THR A C 1
ATOM 617 O O . THR A 1 82 ? 0.343 -7.054 3.168 1.00 93.75 82 THR A O 1
ATOM 620 N N . VAL A 1 83 ? -1.143 -8.198 1.938 1.00 95.38 83 VAL A N 1
ATOM 621 C CA . VAL A 1 83 ? -2.249 -7.250 2.053 1.00 95.38 83 VAL A CA 1
ATOM 622 C C . VAL A 1 83 ? -3.318 -7.832 2.968 1.00 95.38 83 VAL A C 1
ATOM 624 O O . VAL A 1 83 ? -3.831 -8.923 2.716 1.00 95.38 83 VAL A O 1
ATOM 627 N N . TYR A 1 84 ? -3.674 -7.071 3.996 1.00 96.38 84 TYR A N 1
ATOM 628 C CA . TYR A 1 84 ? -4.664 -7.416 5.007 1.00 96.38 84 TYR A CA 1
ATOM 629 C C . TYR A 1 84 ? -5.886 -6.511 4.883 1.00 96.38 84 TYR A C 1
ATOM 631 O O . TYR A 1 84 ? -5.763 -5.312 4.629 1.00 96.38 84 TYR A O 1
ATOM 639 N N . ARG A 1 85 ? -7.077 -7.061 5.093 1.00 96.62 85 ARG A N 1
ATOM 640 C CA . ARG A 1 85 ? -8.293 -6.283 5.312 1.00 96.62 85 ARG A CA 1
ATOM 641 C C . ARG A 1 85 ? -8.313 -5.814 6.763 1.00 96.62 85 ARG A C 1
ATOM 643 O O . ARG A 1 85 ? -8.172 -6.630 7.662 1.00 96.62 85 ARG A O 1
ATOM 650 N N . ALA A 1 86 ? -8.553 -4.530 6.993 1.00 95.38 86 ALA A N 1
ATOM 651 C CA . ALA A 1 86 ? -8.672 -3.966 8.334 1.00 95.38 86 ALA A CA 1
ATOM 652 C C . ALA A 1 86 ? -9.918 -3.085 8.430 1.00 95.38 86 ALA A C 1
ATOM 654 O O . ALA A 1 86 ? -10.208 -2.312 7.516 1.00 95.38 86 ALA A O 1
ATOM 655 N N . VAL A 1 87 ? -10.645 -3.176 9.542 1.00 93.69 87 VAL A N 1
ATOM 656 C CA . VAL A 1 87 ? -11.715 -2.228 9.879 1.00 93.69 87 VAL A CA 1
ATOM 657 C C . VAL A 1 87 ? -11.178 -1.323 10.976 1.00 93.69 87 VAL A C 1
ATOM 659 O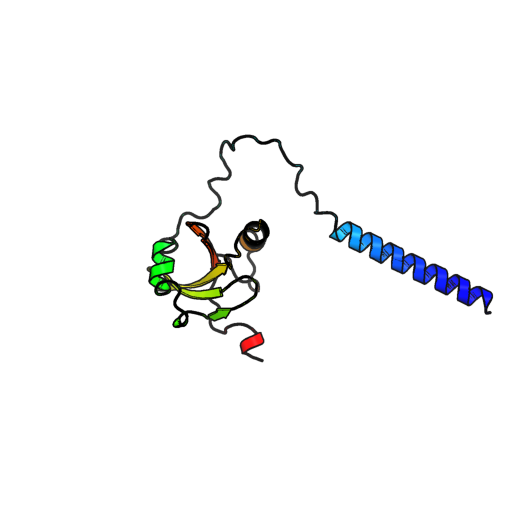 O . VAL A 1 87 ? -10.979 -1.767 12.103 1.00 93.69 87 VAL A O 1
ATOM 662 N N . ILE A 1 88 ? -10.888 -0.068 10.638 1.00 87.25 88 ILE A N 1
ATOM 663 C CA . ILE A 1 88 ? -10.331 0.881 11.610 1.00 87.25 88 ILE A CA 1
ATOM 664 C C . ILE A 1 88 ? -11.432 1.347 12.586 1.00 87.25 88 ILE A C 1
ATOM 666 O O . ILE A 1 88 ? -12.614 1.224 12.260 1.00 87.25 88 ILE A O 1
ATOM 670 N N . PRO A 1 89 ? -11.090 1.934 13.752 1.00 82.31 89 PRO A N 1
ATOM 671 C CA . PRO A 1 89 ? -12.061 2.329 14.783 1.00 82.31 89 PRO A CA 1
ATOM 672 C C . PRO A 1 89 ? -13.225 3.215 14.312 1.00 82.31 89 PRO A C 1
ATOM 674 O O . PRO A 1 89 ? -14.304 3.169 14.888 1.00 82.31 89 PRO A O 1
ATOM 677 N N . THR A 1 90 ? -13.044 3.986 13.237 1.00 83.06 90 THR A N 1
ATOM 678 C CA . THR A 1 90 ? -14.109 4.804 12.629 1.00 83.06 90 THR A CA 1
ATOM 679 C C . THR A 1 90 ? -15.130 3.987 11.821 1.00 83.06 90 THR A C 1
ATOM 681 O O . THR A 1 90 ? -16.029 4.556 11.208 1.00 83.06 90 THR A O 1
ATOM 684 N N . GLY A 1 91 ? -14.994 2.657 11.771 1.00 86.12 91 GLY A N 1
ATOM 685 C CA . GLY A 1 91 ? -15.822 1.744 10.975 1.00 86.12 91 GLY A CA 1
ATOM 686 C C . GLY A 1 91 ? -15.423 1.670 9.497 1.00 86.12 91 GLY A C 1
ATOM 687 O O . GLY A 1 91 ? -15.979 0.879 8.735 1.00 86.12 91 GLY A O 1
ATOM 688 N N . HIS A 1 92 ? -14.445 2.470 9.069 1.00 87.25 92 HIS A N 1
ATOM 689 C CA . HIS A 1 92 ? -13.973 2.473 7.691 1.00 87.25 92 HIS A CA 1
ATOM 690 C C . HIS A 1 92 ? -13.111 1.233 7.396 1.00 87.25 92 HIS A C 1
ATOM 692 O O . HIS A 1 92 ? -12.184 0.906 8.137 1.00 87.25 92 HIS A O 1
ATOM 698 N N . THR A 1 93 ? -13.410 0.528 6.303 1.00 93.62 93 THR A N 1
ATOM 699 C CA . THR A 1 93 ? -12.621 -0.638 5.875 1.00 93.62 93 THR A CA 1
ATOM 700 C C . THR A 1 93 ? -11.498 -0.200 4.943 1.00 93.62 93 THR A C 1
ATOM 702 O O . THR A 1 93 ? -11.750 0.498 3.961 1.00 93.62 93 THR A O 1
ATOM 705 N N . VAL A 1 94 ? -10.277 -0.649 5.219 1.00 93.88 94 VAL A N 1
ATOM 706 C CA . VAL A 1 94 ? -9.074 -0.354 4.431 1.00 93.88 94 VAL A CA 1
ATOM 707 C C . VAL A 1 94 ? -8.293 -1.623 4.109 1.00 93.88 94 VAL A C 1
ATOM 709 O O . VAL A 1 94 ? -8.454 -2.658 4.761 1.00 93.88 94 VAL A O 1
ATOM 712 N N . ALA A 1 95 ? -7.441 -1.536 3.091 1.00 96.00 95 ALA A N 1
ATOM 713 C CA . ALA A 1 95 ? -6.450 -2.556 2.782 1.00 96.00 95 ALA A CA 1
ATOM 714 C C . ALA A 1 95 ? -5.077 -2.104 3.299 1.00 96.00 95 ALA A C 1
ATOM 716 O O . ALA A 1 95 ? -4.580 -1.046 2.917 1.00 96.00 95 ALA A O 1
ATOM 717 N N . VAL A 1 96 ? -4.466 -2.898 4.173 1.00 95.06 96 VAL A N 1
ATOM 718 C CA . VAL A 1 96 ? -3.153 -2.631 4.769 1.00 95.06 96 VAL A CA 1
ATOM 719 C C . VAL A 1 96 ? -2.133 -3.538 4.102 1.00 95.06 96 VAL A C 1
ATOM 721 O O . VAL A 1 96 ? -2.127 -4.745 4.330 1.00 95.06 96 VAL A O 1
ATOM 724 N N . LYS A 1 97 ? -1.265 -2.973 3.267 1.00 94.44 97 LYS A N 1
ATOM 725 C CA . LYS A 1 97 ? -0.137 -3.692 2.673 1.00 94.44 97 LYS A CA 1
ATOM 726 C C . LYS A 1 97 ? 1.056 -3.585 3.613 1.00 94.44 97 LYS A C 1
ATOM 728 O O . LYS A 1 97 ? 1.618 -2.506 3.781 1.00 94.44 97 LYS A O 1
ATOM 733 N N . LYS A 1 98 ? 1.433 -4.707 4.214 1.00 92.50 98 LYS A N 1
ATOM 734 C CA . LYS A 1 98 ? 2.675 -4.872 4.966 1.00 92.50 98 LYS A CA 1
ATOM 735 C C . LYS A 1 98 ? 3.753 -5.336 3.999 1.00 92.50 98 LYS A C 1
ATOM 737 O O . LYS A 1 98 ? 3.648 -6.436 3.450 1.00 92.50 98 LYS A O 1
ATOM 742 N N . LEU A 1 99 ? 4.758 -4.497 3.766 1.00 89.75 99 LEU A N 1
ATOM 743 C CA . LEU A 1 99 ? 5.872 -4.873 2.901 1.00 89.75 99 LEU A CA 1
ATOM 744 C C . LEU A 1 99 ? 6.677 -6.004 3.546 1.00 89.75 99 LEU A C 1
ATOM 746 O O . LEU A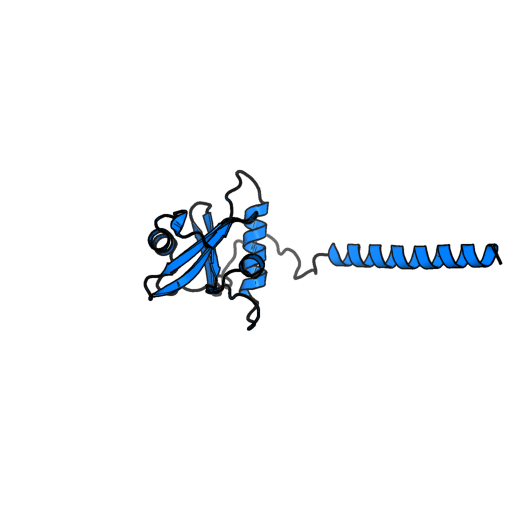 1 99 ? 6.768 -6.109 4.772 1.00 89.75 99 LEU A O 1
ATOM 750 N N . ALA A 1 100 ? 7.228 -6.882 2.711 1.00 83.75 100 ALA A N 1
ATOM 751 C CA . ALA A 1 100 ? 8.062 -7.974 3.185 1.00 83.75 100 ALA A CA 1
ATOM 752 C C . ALA A 1 100 ? 9.320 -7.405 3.858 1.00 83.75 100 ALA A C 1
ATOM 754 O O . ALA A 1 100 ? 10.063 -6.649 3.239 1.00 83.75 100 ALA A O 1
ATOM 755 N N . SER A 1 101 ? 9.567 -7.791 5.110 1.00 69.69 101 SER A N 1
ATOM 756 C CA . SER A 1 101 ? 10.842 -7.530 5.777 1.00 69.69 101 SER A CA 1
ATOM 757 C C . SER A 1 101 ? 11.841 -8.567 5.265 1.00 69.69 101 SER A C 1
ATOM 759 O O . SER A 1 101 ? 11.885 -9.699 5.741 1.00 69.69 101 SER A O 1
ATOM 761 N N . HIS A 1 102 ? 12.558 -8.236 4.196 1.00 56.28 102 HIS A N 1
ATOM 762 C CA . HIS A 1 102 ? 13.740 -8.992 3.797 1.00 56.28 102 HIS A CA 1
ATOM 763 C C . HIS A 1 102 ? 14.909 -8.457 4.626 1.00 56.28 102 HIS A C 1
ATOM 765 O O . HIS A 1 102 ? 15.148 -7.251 4.642 1.00 56.28 102 HIS A O 1
ATOM 771 N N . GLY A 1 103 ? 15.586 -9.338 5.365 1.00 50.47 103 GLY A N 1
ATOM 772 C CA . GLY A 1 103 ? 16.791 -8.967 6.104 1.00 50.47 103 GLY A CA 1
ATOM 773 C C . GLY A 1 103 ? 17.800 -8.294 5.172 1.00 50.47 103 GLY A C 1
ATOM 774 O O . GLY A 1 103 ? 17.998 -8.769 4.059 1.00 50.47 103 GLY A O 1
ATOM 775 N N . GLU A 1 104 ? 18.373 -7.180 5.635 1.00 44.06 104 GLU A N 1
ATOM 776 C CA . GLU A 1 104 ? 19.440 -6.408 4.981 1.00 44.06 104 GLU A CA 1
ATOM 777 C C . GLU A 1 104 ? 19.255 -6.177 3.470 1.00 44.06 104 GLU A C 1
ATOM 779 O O . GLU A 1 104 ? 19.828 -6.864 2.626 1.00 44.06 104 GLU A O 1
ATOM 784 N N . GLY A 1 105 ? 18.509 -5.134 3.100 1.00 51.34 105 GLY A N 1
ATOM 785 C CA . GLY A 1 105 ? 18.557 -4.634 1.730 1.00 51.34 105 GLY A CA 1
ATOM 786 C C . GLY A 1 105 ? 17.819 -3.316 1.530 1.00 51.34 105 GLY A C 1
ATOM 787 O O . GLY A 1 105 ? 16.610 -3.251 1.736 1.00 51.34 105 GLY A O 1
ATOM 788 N N . ASN A 1 106 ? 18.537 -2.304 1.028 1.00 57.22 106 ASN A N 1
ATOM 789 C CA . ASN A 1 106 ? 18.029 -0.968 0.665 1.00 57.22 106 ASN A CA 1
ATOM 790 C C . ASN A 1 106 ? 16.767 -0.994 -0.233 1.00 57.22 106 ASN A C 1
ATOM 792 O O . ASN A 1 106 ? 15.980 -0.056 -0.238 1.00 57.22 106 ASN A O 1
ATOM 796 N N . ASN A 1 107 ? 16.530 -2.097 -0.952 1.00 60.22 107 ASN A N 1
ATOM 797 C CA . ASN A 1 107 ? 15.449 -2.235 -1.931 1.00 60.22 107 ASN A CA 1
ATOM 798 C C . ASN A 1 107 ? 14.026 -2.103 -1.344 1.00 60.22 107 ASN A C 1
ATOM 800 O O . ASN A 1 107 ? 13.097 -1.745 -2.072 1.00 60.22 107 ASN A O 1
ATOM 804 N N . ILE A 1 108 ? 13.809 -2.431 -0.063 1.00 63.66 108 ILE A N 1
ATOM 805 C CA . ILE A 1 108 ? 12.464 -2.362 0.546 1.00 63.66 108 ILE A CA 1
ATOM 806 C C . ILE A 1 108 ? 12.066 -0.910 0.778 1.00 63.66 108 ILE A C 1
ATOM 808 O O . ILE A 1 108 ? 10.941 -0.528 0.444 1.00 63.66 108 ILE A O 1
ATOM 812 N N . ASP A 1 109 ? 12.994 -0.112 1.296 1.00 70.69 109 ASP A N 1
ATOM 813 C CA . ASP A 1 109 ? 12.781 1.311 1.530 1.00 70.69 109 ASP A CA 1
ATOM 814 C C . ASP A 1 109 ? 12.594 2.035 0.196 1.00 70.69 109 ASP A C 1
ATOM 816 O O . ASP A 1 109 ? 11.648 2.811 0.055 1.00 70.69 109 ASP A O 1
ATOM 820 N N . ASP A 1 110 ? 13.362 1.667 -0.834 1.00 78.38 110 ASP A N 1
ATOM 821 C CA . ASP A 1 110 ? 13.173 2.190 -2.190 1.00 78.38 110 ASP A CA 1
ATOM 822 C C . ASP A 1 110 ? 11.767 1.890 -2.731 1.00 78.38 110 ASP A C 1
ATOM 824 O O . ASP A 1 110 ? 11.098 2.780 -3.259 1.00 78.38 110 ASP A O 1
ATOM 828 N N . SER A 1 111 ? 11.267 0.658 -2.567 1.00 80.62 111 SER A N 1
ATOM 829 C CA . SER A 1 111 ? 9.919 0.289 -3.028 1.00 80.62 111 SER A CA 1
ATOM 830 C C . SER A 1 111 ? 8.810 1.014 -2.258 1.00 80.62 111 SER A C 1
ATOM 832 O O . SER A 1 111 ? 7.811 1.430 -2.849 1.00 80.62 111 SER A O 1
ATOM 834 N N . PHE A 1 112 ? 9.009 1.221 -0.954 1.00 86.19 112 PHE A N 1
ATOM 835 C CA . PHE A 1 112 ? 8.095 1.965 -0.097 1.00 86.19 112 PHE A CA 1
ATOM 836 C C . PHE A 1 112 ? 8.029 3.432 -0.522 1.00 86.19 112 PHE A C 1
ATOM 838 O O . PHE A 1 112 ? 6.945 3.955 -0.787 1.00 86.19 112 PHE A O 1
ATOM 845 N N . HIS A 1 113 ? 9.187 4.080 -0.668 1.00 85.81 113 HIS A N 1
ATOM 846 C CA . HIS A 1 113 ? 9.288 5.467 -1.110 1.00 85.81 113 HIS A CA 1
ATOM 847 C C . HIS A 1 113 ? 8.782 5.662 -2.543 1.00 85.81 113 HIS A C 1
ATOM 849 O O . HIS A 1 113 ? 8.094 6.650 -2.818 1.00 85.81 113 HIS A O 1
ATOM 855 N N . ALA A 1 114 ? 9.057 4.723 -3.450 1.00 85.75 114 ALA A N 1
ATOM 856 C CA . ALA A 1 114 ? 8.538 4.751 -4.814 1.00 85.75 114 ALA A CA 1
ATOM 857 C C . ALA A 1 114 ? 7.004 4.700 -4.834 1.00 85.75 114 ALA A C 1
ATOM 859 O O . ALA A 1 114 ? 6.363 5.494 -5.523 1.00 85.75 114 ALA A O 1
ATOM 860 N N . GLU A 1 115 ? 6.391 3.812 -4.052 1.00 88.31 115 GLU A N 1
ATOM 861 C CA . GLU A 1 115 ? 4.933 3.681 -4.000 1.00 88.31 115 GLU A CA 1
ATOM 862 C C . GLU A 1 115 ? 4.270 4.911 -3.354 1.00 88.31 115 GLU A C 1
ATOM 864 O O . GLU A 1 115 ? 3.250 5.402 -3.840 1.00 88.31 115 GLU A O 1
ATOM 869 N N . ILE A 1 116 ? 4.898 5.475 -2.320 1.00 88.00 116 ILE A N 1
ATOM 870 C CA . ILE A 1 116 ? 4.470 6.712 -1.654 1.00 88.00 116 ILE A CA 1
ATOM 871 C C . ILE A 1 116 ? 4.550 7.919 -2.598 1.00 88.00 116 ILE A C 1
ATOM 873 O O . ILE A 1 116 ? 3.582 8.667 -2.732 1.00 88.00 116 ILE A O 1
ATOM 877 N N . SER A 1 117 ? 5.684 8.115 -3.273 1.00 87.69 117 SER A N 1
ATOM 878 C CA . SER A 1 117 ? 5.899 9.246 -4.188 1.00 87.69 117 SER A CA 1
ATOM 879 C C . SER A 1 117 ? 4.985 9.193 -5.412 1.00 87.69 117 SER A C 1
ATOM 881 O O . SER A 1 117 ? 4.496 10.231 -5.855 1.00 87.69 117 SER A O 1
ATOM 883 N N . THR A 1 118 ? 4.685 7.995 -5.917 1.00 86.31 118 THR A N 1
ATOM 884 C CA . THR A 1 118 ? 3.792 7.812 -7.068 1.00 86.31 118 THR A CA 1
ATOM 885 C C . THR A 1 118 ? 2.316 7.846 -6.668 1.00 86.31 118 THR A C 1
ATOM 887 O O . THR A 1 118 ? 1.581 8.753 -7.066 1.00 86.31 118 THR A O 1
ATOM 890 N N . LEU A 1 119 ? 1.845 6.900 -5.852 1.00 85.81 119 LEU A N 1
ATOM 891 C CA . LEU A 1 119 ? 0.422 6.783 -5.499 1.00 85.81 119 LEU A CA 1
ATOM 892 C C . LEU A 1 119 ? -0.039 7.832 -4.479 1.00 85.81 119 LEU A C 1
ATOM 894 O O . LEU A 1 119 ? -1.242 8.091 -4.369 1.00 85.81 119 LEU A O 1
ATOM 898 N N . GLY A 1 120 ? 0.887 8.468 -3.758 1.00 83.44 120 GLY A N 1
ATOM 899 C CA . GLY A 1 120 ? 0.580 9.608 -2.895 1.00 83.44 120 GLY A CA 1
ATOM 900 C C . GLY A 1 120 ? 0.133 10.841 -3.681 1.00 83.44 120 GLY A C 1
ATOM 901 O O . GLY A 1 120 ? -0.758 11.561 -3.225 1.00 83.44 120 GLY A O 1
ATOM 902 N N . GLN A 1 121 ? 0.686 11.050 -4.881 1.00 83.62 121 GLN A N 1
ATOM 903 C CA . GLN A 1 121 ? 0.383 12.208 -5.732 1.00 83.62 121 GLN A CA 1
ATOM 904 C C . GLN A 1 121 ? -0.762 11.951 -6.724 1.00 83.62 121 GLN A C 1
ATOM 906 O O . GLN A 1 121 ? -1.378 12.891 -7.228 1.00 83.62 121 GLN A O 1
ATOM 911 N N . ILE A 1 122 ? -1.093 10.686 -6.993 1.00 84.06 122 ILE A N 1
ATOM 912 C CA . ILE A 1 122 ? -2.120 10.315 -7.968 1.00 84.06 122 ILE A CA 1
ATOM 913 C C . ILE A 1 122 ? -3.499 10.195 -7.304 1.00 84.06 122 ILE A C 1
ATOM 915 O O . ILE A 1 122 ? -3.699 9.486 -6.312 1.00 84.06 122 ILE A O 1
ATOM 919 N N . ARG A 1 123 ? -4.497 10.862 -7.898 1.00 84.94 123 ARG A N 1
ATOM 920 C CA . ARG A 1 123 ? -5.917 10.753 -7.531 1.00 84.94 123 ARG A CA 1
ATOM 921 C C . ARG A 1 123 ? -6.760 10.600 -8.792 1.00 84.94 123 ARG A C 1
ATOM 923 O O . ARG A 1 123 ? -6.979 11.562 -9.520 1.00 84.94 123 ARG A O 1
ATOM 930 N N . HIS A 1 124 ? -7.234 9.386 -9.054 1.00 90.75 124 HIS A N 1
ATOM 931 C CA . HIS A 1 124 ? -8.039 9.086 -10.236 1.00 90.75 124 HIS A CA 1
ATOM 932 C C . HIS A 1 124 ? -9.041 7.961 -9.949 1.00 90.75 124 HIS A C 1
ATOM 934 O O . HIS A 1 124 ? -8.734 7.039 -9.207 1.00 90.75 124 HIS A O 1
ATOM 940 N N . ARG A 1 125 ? -10.222 7.994 -10.582 1.00 89.56 125 ARG A N 1
ATOM 941 C CA . ARG A 1 125 ? -11.314 7.011 -10.383 1.00 89.56 125 ARG A CA 1
ATOM 942 C C . ARG A 1 125 ? -10.955 5.551 -10.688 1.00 89.56 125 ARG A C 1
ATOM 944 O O . ARG A 1 125 ? -11.617 4.654 -10.191 1.00 89.56 125 ARG A O 1
ATOM 951 N N . ASN A 1 126 ? -9.937 5.330 -11.519 1.00 92.25 126 ASN A N 1
ATOM 952 C CA . ASN A 1 126 ? -9.494 3.996 -11.946 1.00 92.25 126 ASN A CA 1
ATOM 953 C C . ASN A 1 126 ? -8.157 3.585 -11.306 1.00 92.25 126 ASN A C 1
ATOM 955 O O . ASN A 1 126 ? -7.531 2.638 -11.769 1.00 92.25 126 ASN A O 1
ATOM 959 N N . ILE A 1 127 ? -7.672 4.332 -10.311 1.00 90.56 127 ILE A N 1
ATOM 960 C CA . ILE A 1 127 ? -6.414 4.046 -9.616 1.00 90.56 127 ILE A CA 1
ATOM 961 C C . ILE A 1 127 ? -6.738 3.936 -8.134 1.00 90.56 127 ILE A C 1
ATOM 963 O O . ILE A 1 127 ? -7.380 4.824 -7.576 1.00 90.56 127 ILE A O 1
ATOM 967 N N . VAL A 1 128 ? -6.303 2.841 -7.507 1.00 90.31 128 VAL A N 1
ATOM 968 C CA . VAL A 1 128 ? -6.529 2.614 -6.078 1.00 90.31 128 VAL A CA 1
ATOM 969 C C . VAL A 1 128 ? -5.962 3.772 -5.264 1.00 90.31 128 VAL A C 1
ATOM 971 O O . VAL A 1 128 ? -4.827 4.214 -5.466 1.00 90.31 128 VAL A O 1
ATOM 974 N N . LYS A 1 129 ? -6.766 4.287 -4.339 1.00 89.62 129 LYS A N 1
ATOM 975 C CA . LYS A 1 129 ? -6.366 5.431 -3.533 1.00 89.62 129 LYS A CA 1
ATOM 976 C C . LYS A 1 129 ? -5.455 4.993 -2.388 1.00 89.62 129 LYS A C 1
ATOM 978 O O . LYS A 1 129 ? -5.882 4.245 -1.514 1.00 89.62 129 LYS A O 1
ATOM 983 N N . LEU A 1 130 ? -4.234 5.528 -2.351 1.00 90.06 130 LEU A N 1
ATOM 984 C CA . LEU A 1 130 ? -3.378 5.484 -1.164 1.00 90.06 130 LEU A CA 1
ATOM 985 C C . LEU A 1 130 ? -3.883 6.516 -0.143 1.00 90.06 130 LEU A C 1
ATOM 987 O O . LEU A 1 130 ? -3.856 7.724 -0.412 1.00 90.06 130 LEU A O 1
ATOM 991 N N . TYR A 1 131 ? -4.369 6.050 1.005 1.00 87.00 131 TYR A N 1
ATOM 992 C CA . TYR A 1 131 ? -4.793 6.900 2.119 1.00 87.00 131 TYR A CA 1
ATOM 993 C C . TYR A 1 131 ? -3.615 7.415 2.937 1.00 87.00 131 TYR A C 1
ATOM 995 O O . TYR A 1 131 ? -3.669 8.548 3.406 1.00 87.00 131 TYR A O 1
ATOM 1003 N N . GLY A 1 132 ? -2.567 6.609 3.087 1.00 86.56 132 GLY A N 1
ATOM 1004 C CA . GLY A 1 132 ? -1.378 6.987 3.836 1.00 86.56 132 GLY A CA 1
ATOM 1005 C C . GLY A 1 132 ? -0.426 5.817 4.022 1.00 86.56 132 GLY A C 1
ATOM 1006 O O . GLY A 1 132 ? -0.576 4.766 3.397 1.00 86.56 132 GLY A O 1
ATOM 1007 N N . PHE A 1 133 ? 0.542 6.006 4.906 1.00 87.19 133 PHE A N 1
ATOM 1008 C CA . PHE A 1 133 ? 1.526 4.997 5.259 1.00 87.19 133 PHE A CA 1
ATOM 1009 C C . PHE A 1 133 ? 1.825 5.046 6.757 1.00 87.19 133 PHE A C 1
ATOM 1011 O O . PHE A 1 133 ? 1.517 6.027 7.433 1.00 87.19 133 PHE A O 1
ATOM 1018 N N . CYS A 1 134 ? 2.435 3.989 7.277 1.00 85.31 134 CYS A N 1
ATOM 1019 C CA . CYS A 1 134 ? 2.946 3.941 8.636 1.00 85.31 134 CYS A CA 1
ATOM 1020 C C . CYS A 1 134 ? 4.299 3.224 8.643 1.00 85.31 134 CYS A C 1
ATOM 1022 O O . CYS A 1 134 ? 4.427 2.138 8.081 1.00 85.31 134 CYS A O 1
ATOM 1024 N N . TYR A 1 135 ? 5.292 3.841 9.282 1.00 81.94 135 TYR A N 1
ATOM 1025 C CA . TYR A 1 135 ? 6.593 3.240 9.552 1.00 81.94 135 TYR A CA 1
ATOM 1026 C C . TYR A 1 135 ? 6.723 2.982 11.052 1.00 81.94 135 TYR A C 1
ATOM 1028 O O . TYR A 1 135 ? 6.623 3.920 11.848 1.00 81.94 135 TYR A O 1
ATOM 1036 N N . HIS A 1 136 ? 6.925 1.728 11.454 1.00 79.00 136 HIS A N 1
ATOM 1037 C CA . HIS A 1 136 ? 7.131 1.393 12.863 1.00 79.00 136 HIS A CA 1
ATOM 1038 C C . HIS A 1 136 ? 8.067 0.196 13.027 1.00 79.00 136 HIS A C 1
ATOM 1040 O O . HIS A 1 136 ? 7.778 -0.880 12.514 1.00 79.00 136 HIS A O 1
ATOM 1046 N N . GLN A 1 137 ? 9.172 0.376 13.763 1.00 73.88 137 GLN A N 1
ATOM 1047 C CA . GLN A 1 137 ? 10.131 -0.690 14.110 1.00 73.88 137 GLN A CA 1
ATOM 1048 C C . GLN A 1 137 ? 10.568 -1.557 12.906 1.00 73.88 137 GLN A C 1
ATOM 1050 O O . GLN A 1 137 ? 10.593 -2.781 12.990 1.00 73.88 137 GLN A O 1
ATOM 1055 N N . GLY A 1 138 ? 10.860 -0.936 11.757 1.00 70.88 138 GLY A N 1
ATOM 1056 C CA . GLY A 1 138 ? 11.262 -1.653 10.536 1.00 70.88 138 GLY A CA 1
ATOM 1057 C C . GLY A 1 138 ? 10.116 -2.340 9.779 1.00 70.88 138 GLY A C 1
ATOM 1058 O O . GLY A 1 138 ? 10.359 -3.083 8.831 1.00 70.88 138 GLY A O 1
ATOM 1059 N N . SER A 1 139 ? 8.862 -2.110 10.178 1.00 79.81 139 SER A N 1
ATOM 1060 C CA . SER A 1 139 ? 7.679 -2.504 9.412 1.00 79.81 139 SER A CA 1
ATOM 1061 C C . SER A 1 139 ? 7.159 -1.330 8.586 1.00 79.81 139 SER A C 1
ATOM 1063 O O . SER A 1 139 ? 6.664 -0.342 9.136 1.00 79.81 139 SER A O 1
ATOM 1065 N N . ASN A 1 140 ? 7.218 -1.486 7.264 1.00 87.56 140 ASN A N 1
ATOM 1066 C CA . ASN A 1 140 ? 6.679 -0.542 6.289 1.00 87.56 140 ASN A CA 1
ATOM 1067 C C . ASN A 1 140 ? 5.235 -0.941 5.946 1.00 87.56 140 ASN A C 1
ATOM 1069 O O . ASN A 1 140 ? 4.994 -2.010 5.373 1.00 87.56 140 ASN A O 1
ATOM 1073 N N . LEU A 1 141 ? 4.269 -0.095 6.312 1.00 90.88 141 LEU A N 1
ATOM 1074 C CA . LEU A 1 141 ? 2.844 -0.300 6.046 1.00 90.88 141 LEU A CA 1
ATOM 1075 C C . LEU A 1 141 ? 2.305 0.769 5.098 1.00 90.88 141 LEU A C 1
ATOM 1077 O O . LEU A 1 141 ? 2.518 1.962 5.308 1.00 90.88 141 LEU A O 1
ATOM 1081 N N . LEU A 1 142 ? 1.527 0.348 4.109 1.00 91.75 142 LEU A N 1
ATOM 1082 C CA . LEU A 1 142 ? 0.814 1.220 3.179 1.00 91.75 142 LEU A CA 1
ATOM 1083 C C . LEU A 1 142 ? -0.690 0.978 3.311 1.00 91.75 142 LEU A C 1
ATOM 1085 O O . LEU A 1 142 ? -1.140 -0.167 3.375 1.00 91.75 142 LEU A O 1
ATOM 1089 N N . LEU A 1 143 ? -1.470 2.054 3.379 1.00 91.94 143 LEU A N 1
ATOM 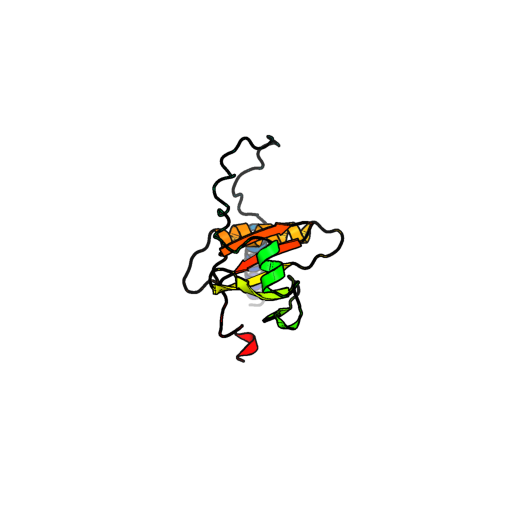1090 C CA . LEU A 1 143 ? -2.907 2.004 3.620 1.00 91.94 143 LEU A CA 1
ATOM 1091 C C . LEU A 1 143 ? -3.662 2.436 2.368 1.00 91.94 143 LEU A C 1
ATOM 1093 O O . LEU A 1 143 ? -3.554 3.585 1.938 1.00 91.94 143 LEU A O 1
ATOM 1097 N N . TYR A 1 144 ? -4.476 1.538 1.829 1.00 92.75 144 TYR A N 1
ATOM 1098 C CA . TYR A 1 144 ? -5.245 1.738 0.607 1.00 92.75 144 TYR A CA 1
ATOM 1099 C C . TYR A 1 144 ? -6.746 1.685 0.850 1.00 92.75 144 TYR A C 1
ATOM 1101 O O . TYR A 1 144 ? -7.239 1.098 1.818 1.00 92.75 144 TYR A O 1
ATOM 1109 N N . GLU A 1 145 ? -7.472 2.237 -0.113 1.00 91.50 145 GLU A N 1
ATOM 1110 C CA . GLU A 1 145 ? -8.873 1.917 -0.341 1.00 91.50 145 GLU A CA 1
ATOM 1111 C C . GLU A 1 145 ? -9.087 0.405 -0.458 1.00 91.50 145 GLU A C 1
ATOM 1113 O O . GLU A 1 145 ? -8.398 -0.293 -1.205 1.00 91.50 145 GLU A O 1
ATOM 1118 N N . TYR A 1 146 ? -10.064 -0.102 0.294 1.00 93.62 146 TYR A N 1
ATOM 1119 C CA . TYR A 1 146 ? -10.457 -1.500 0.216 1.00 93.62 146 TYR A CA 1
ATOM 1120 C C . TYR A 1 146 ? -11.323 -1.757 -1.021 1.00 93.62 146 TYR A C 1
ATOM 1122 O O . TYR A 1 146 ? -12.408 -1.194 -1.173 1.00 93.62 146 TYR A O 1
ATOM 1130 N N . MET A 1 147 ? -10.873 -2.676 -1.873 1.00 93.56 147 MET A N 1
ATOM 1131 C CA . MET A 1 147 ? -11.591 -3.097 -3.074 1.00 93.56 147 MET A CA 1
ATOM 1132 C C . MET A 1 147 ? -12.412 -4.356 -2.782 1.00 93.56 147 MET A C 1
ATOM 1134 O O . MET A 1 147 ? -11.904 -5.473 -2.838 1.00 93.56 147 MET A O 1
ATOM 1138 N N . GLY A 1 148 ? -13.706 -4.192 -2.492 1.00 90.69 148 GLY A N 1
ATOM 1139 C CA . GLY A 1 148 ? -14.578 -5.298 -2.062 1.00 90.69 148 GLY A CA 1
ATOM 1140 C C . GLY A 1 148 ? -14.808 -6.415 -3.086 1.00 90.69 148 GLY A C 1
ATOM 1141 O O . GLY A 1 148 ? -15.294 -7.477 -2.713 1.00 90.69 148 GLY A O 1
ATOM 1142 N N . ARG A 1 149 ? -14.454 -6.197 -4.358 1.00 90.19 149 ARG A N 1
ATOM 1143 C CA . ARG A 1 149 ? -14.508 -7.216 -5.421 1.00 90.19 149 ARG A CA 1
ATOM 1144 C C . ARG A 1 149 ? -13.179 -7.944 -5.640 1.00 90.19 149 ARG A C 1
ATOM 1146 O O . ARG A 1 149 ? -13.081 -8.730 -6.574 1.00 90.19 149 ARG A O 1
ATOM 1153 N N . GLY A 1 150 ? -12.184 -7.691 -4.793 1.00 88.38 150 GLY A N 1
ATOM 1154 C CA . GLY A 1 150 ? -10.872 -8.313 -4.908 1.00 88.38 150 GLY A CA 1
ATOM 1155 C C . GLY A 1 150 ? -10.101 -7.849 -6.142 1.00 88.38 150 GLY A C 1
ATOM 1156 O O . GLY A 1 150 ? -10.378 -6.792 -6.721 1.00 88.38 150 GLY A O 1
ATOM 1157 N N . SER A 1 151 ? -9.092 -8.630 -6.518 1.00 86.69 151 SER A N 1
ATOM 1158 C CA . SER A 1 151 ? -8.300 -8.374 -7.721 1.00 86.69 151 SER A CA 1
ATOM 1159 C C . SER A 1 151 ? -8.966 -8.977 -8.958 1.00 86.69 151 SER A C 1
ATOM 1161 O O . SER A 1 151 ? -9.715 -9.948 -8.873 1.00 86.69 151 SER A O 1
ATOM 1163 N N . LEU A 1 152 ? -8.647 -8.443 -10.139 1.00 87.38 152 LEU A N 1
ATOM 1164 C CA . LEU A 1 152 ? -9.132 -9.018 -11.396 1.00 87.38 152 LEU A CA 1
ATOM 1165 C C . LEU A 1 152 ? -8.706 -10.487 -11.558 1.00 87.38 152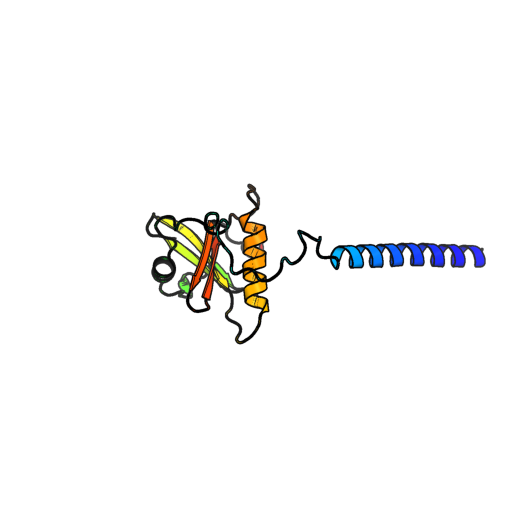 LEU A C 1
ATOM 1167 O O . LEU A 1 152 ? -9.479 -11.288 -12.064 1.00 87.38 152 LEU A O 1
ATOM 1171 N N . GLY A 1 153 ? -7.512 -10.849 -11.077 1.00 83.06 153 GLY A N 1
ATOM 1172 C CA . GLY A 1 153 ? -7.017 -12.227 -11.119 1.00 83.06 153 GLY A CA 1
ATOM 1173 C C . GLY A 1 153 ? -7.756 -13.203 -10.199 1.00 83.06 153 GLY A C 1
ATOM 1174 O O . GLY A 1 153 ? -7.567 -14.398 -10.343 1.00 83.06 153 GLY A O 1
ATOM 1175 N N . GLN A 1 154 ? -8.580 -12.726 -9.259 1.00 79.62 154 GLN A N 1
ATOM 1176 C CA . GLN A 1 154 ? -9.468 -13.585 -8.460 1.00 79.62 154 GLN A CA 1
ATOM 1177 C C . GLN A 1 154 ? -10.832 -13.806 -9.132 1.00 79.62 154 GLN A C 1
ATOM 1179 O O . GLN A 1 154 ? -11.574 -14.695 -8.724 1.00 79.62 154 GLN A O 1
ATOM 1184 N N . LEU A 1 155 ? -11.188 -12.971 -10.113 1.00 78.69 155 LEU A N 1
ATOM 1185 C CA . LEU A 1 155 ? -12.482 -12.996 -10.801 1.00 78.69 155 LEU A CA 1
ATOM 1186 C C . LEU A 1 155 ? -12.450 -13.765 -12.132 1.00 78.69 155 LEU A C 1
ATOM 1188 O O . LEU A 1 155 ? -13.513 -13.988 -12.710 1.00 78.69 155 LEU A O 1
ATOM 1192 N N . LEU A 1 156 ? -11.259 -14.120 -12.620 1.00 68.69 156 LEU A N 1
ATOM 1193 C CA . LEU A 1 156 ? -11.003 -14.826 -13.879 1.00 68.69 156 LEU A CA 1
ATOM 1194 C C . LEU A 1 156 ? -10.382 -16.194 -13.597 1.00 68.69 156 LEU A C 1
ATOM 1196 O O . LEU A 1 156 ? -10.732 -17.139 -14.335 1.00 68.69 156 LEU A O 1
#

pLDDT: mean 77.82, std 19.28, range [29.3, 97.0]